Protein AF-A0A7S0NSZ3-F1 (afdb_monomer)

Organism: NCBI:txid127549

Foldseek 3Di:
DWWWFADPPLDQPDFQQIWIWDFQQDLPAAGEPDRARWTFTDRGPDTGLEQDSYQDLTDHEPEPDKDWDWFDDQFWIWIWMYHLQDLDAIRGSYTDGHHPPNPPHNYPGDTDDCAPSNRHNPDDDDDDDDDDDPDGDDSVRVSVVSNVSNVVRPPD

pLDDT: mean 84.98, std 16.15, range [31.94, 98.31]

Solvent-accessible surface area (backbone atoms only — not comparable to full-atom values): 8757 Å² total; per-residue (Å²): 69,31,64,23,32,14,42,79,79,48,51,84,82,51,57,12,23,25,51,22,49,37,77,44,62,73,64,90,60,13,24,40,34,86,79,46,43,30,67,26,38,31,28,41,98,40,45,32,20,39,53,43,61,65,15,70,64,15,52,52,70,94,53,98,45,68,43,72,47,70,44,71,53,90,73,26,38,35,31,33,36,34,50,31,65,46,95,70,75,67,42,76,26,29,75,46,52,58,36,92,80,40,70,79,62,57,66,59,69,24,80,44,69,49,44,46,54,64,63,50,64,89,59,82,70,80,67,90,82,80,72,82,80,87,76,75,82,50,75,67,54,55,48,52,52,49,54,49,50,23,71,68,43,70,93,112

Sequence (156 aa):
PNPSSAEIDALDHGKGTMEAIYWGNSHGWSKGAGAGPWVMADIENGLWAGHDPVEASNTPINATFVTAMLKGGTDGFALKGGDAQRGGSLKKLYEGVRPPQYQPMKKQGAIILGIGGDSSDWAIGTFYEGVMTTGYASDATDSAVHANIVAAGYGA

Structure (mmCIF, N/CA/C/O backbone):
data_AF-A0A7S0NSZ3-F1
#
_entry.id   AF-A0A7S0NSZ3-F1
#
loop_
_atom_site.group_PDB
_atom_site.id
_atom_site.type_symbol
_atom_site.label_atom_id
_atom_site.label_alt_id
_atom_site.label_comp_id
_atom_site.label_asym_id
_atom_site.label_entity_id
_atom_site.label_seq_id
_atom_site.pdbx_PDB_ins_code
_atom_site.Cartn_x
_atom_site.Cartn_y
_atom_site.Cartn_z
_atom_site.occupancy
_atom_site.B_iso_or_equiv
_atom_site.auth_seq_id
_atom_site.auth_comp_id
_atom_site.auth_asym_id
_atom_site.auth_atom_id
_atom_site.pdbx_PDB_model_num
ATOM 1 N N . PRO A 1 1 ? 0.647 -7.353 8.352 1.00 36.53 1 PRO A N 1
ATOM 2 C CA . PRO A 1 1 ? 0.801 -8.472 7.395 1.00 36.53 1 PRO A CA 1
ATOM 3 C C . PRO A 1 1 ? -0.159 -8.261 6.222 1.00 36.53 1 PRO A C 1
ATOM 5 O O . PRO A 1 1 ? -1.257 -7.762 6.435 1.00 36.53 1 PRO A O 1
ATOM 8 N N . ASN A 1 2 ? 0.304 -8.517 4.999 1.00 31.94 2 ASN A N 1
ATOM 9 C CA . ASN A 1 2 ? -0.260 -7.965 3.769 1.00 31.94 2 ASN A CA 1
ATOM 10 C C . ASN A 1 2 ? -0.556 -9.075 2.745 1.00 31.94 2 ASN A C 1
ATOM 12 O O . ASN A 1 2 ? 0.370 -9.804 2.415 1.00 31.94 2 ASN A O 1
ATOM 16 N N . PRO A 1 3 ? -1.787 -9.225 2.227 1.00 36.41 3 PR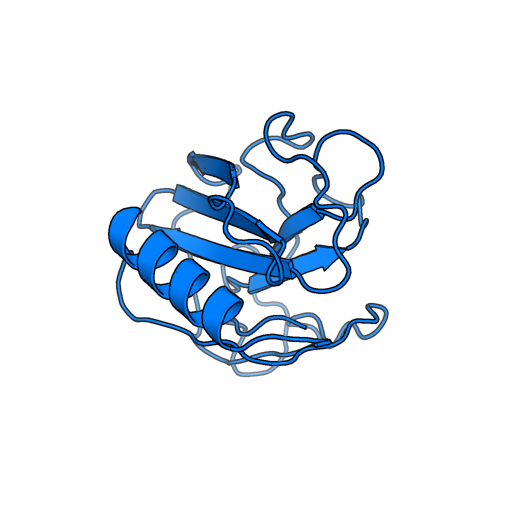O A N 1
ATOM 17 C CA . PRO A 1 3 ? -2.108 -10.213 1.196 1.00 36.41 3 PRO A CA 1
ATOM 18 C C . PRO A 1 3 ? -1.581 -9.712 -0.153 1.00 36.41 3 PRO A C 1
ATOM 20 O O . PRO A 1 3 ? -1.961 -8.627 -0.598 1.00 36.41 3 PRO A O 1
ATOM 23 N N . SER A 1 4 ? -0.647 -10.432 -0.773 1.00 47.28 4 SER A N 1
ATOM 24 C CA . SER A 1 4 ? 0.114 -9.850 -1.881 1.00 47.28 4 SER A CA 1
ATOM 25 C C . SER A 1 4 ? 0.866 -10.821 -2.775 1.00 47.28 4 SER A C 1
ATOM 27 O O . SER A 1 4 ? 1.194 -11.909 -2.327 1.00 47.28 4 SER A O 1
ATOM 29 N N . SER A 1 5 ? 1.158 -10.392 -4.014 1.00 48.00 5 SER A N 1
ATOM 30 C CA . SER A 1 5 ? 1.911 -11.170 -5.004 1.00 48.00 5 SER A CA 1
ATOM 31 C C . SER A 1 5 ? 3.417 -11.144 -4.706 1.00 48.00 5 SER A C 1
ATOM 33 O O . SER A 1 5 ? 3.977 -10.054 -4.635 1.00 48.00 5 SER A O 1
ATOM 35 N N . ALA A 1 6 ? 4.082 -12.297 -4.671 1.00 55.44 6 ALA A N 1
ATOM 36 C CA . ALA A 1 6 ? 5.535 -12.449 -4.538 1.00 55.44 6 ALA A CA 1
ATOM 37 C C . ALA A 1 6 ? 6.120 -13.477 -5.521 1.00 55.44 6 ALA A C 1
ATOM 39 O O . ALA A 1 6 ? 5.392 -14.024 -6.361 1.00 55.44 6 ALA A O 1
ATOM 40 N N . GLU A 1 7 ? 7.426 -13.721 -5.420 1.00 44.22 7 GLU A N 1
ATOM 41 C CA . GLU A 1 7 ? 8.166 -14.755 -6.137 1.00 44.22 7 GLU A CA 1
ATOM 42 C C . GLU A 1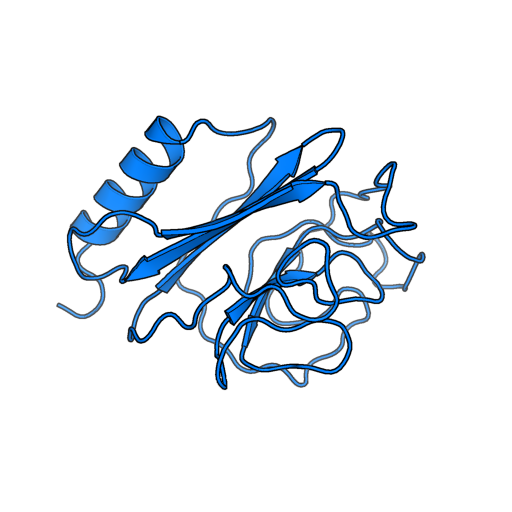 7 ? 7.737 -16.164 -5.728 1.00 44.22 7 GLU A C 1
ATOM 44 O O . GLU A 1 7 ? 7.454 -16.451 -4.565 1.00 44.22 7 GLU A O 1
ATOM 49 N N . ILE A 1 8 ? 7.681 -17.065 -6.709 1.00 55.31 8 ILE A N 1
ATOM 50 C CA . ILE A 1 8 ? 7.142 -18.426 -6.534 1.00 55.31 8 ILE A CA 1
ATOM 51 C C . ILE A 1 8 ? 8.079 -19.389 -5.798 1.00 55.31 8 ILE A C 1
ATOM 53 O O . ILE A 1 8 ? 7.641 -20.467 -5.399 1.00 55.31 8 ILE A O 1
ATOM 57 N N . ASP A 1 9 ? 9.344 -19.023 -5.620 1.00 49.31 9 ASP A N 1
ATOM 58 C CA . ASP A 1 9 ? 10.385 -19.858 -5.016 1.00 49.31 9 ASP A CA 1
ATOM 59 C C . ASP A 1 9 ? 11.116 -19.182 -3.844 1.00 49.31 9 ASP A C 1
ATOM 61 O O . ASP A 1 9 ? 12.097 -19.735 -3.347 1.00 49.31 9 ASP A O 1
ATOM 65 N N . ALA A 1 10 ? 10.605 -18.039 -3.368 1.00 52.28 10 ALA A N 1
ATOM 66 C CA . ALA A 1 10 ? 11.168 -17.263 -2.260 1.00 52.28 10 ALA A CA 1
ATOM 67 C C . ALA A 1 10 ? 12.622 -16.784 -2.483 1.00 52.28 10 ALA A C 1
ATOM 69 O O . ALA A 1 10 ? 13.388 -16.641 -1.527 1.00 52.28 10 ALA A O 1
ATOM 70 N N . LEU A 1 11 ? 13.012 -16.555 -3.742 1.00 54.69 11 LEU A N 1
ATOM 71 C CA . LEU A 1 11 ? 14.283 -15.938 -4.128 1.00 54.69 11 LEU A CA 1
ATOM 72 C C . LEU A 1 11 ? 14.041 -14.554 -4.744 1.00 54.69 11 LEU A C 1
ATOM 74 O O . LEU A 1 11 ? 13.109 -14.384 -5.524 1.00 54.69 11 LEU A O 1
ATOM 78 N N . ASP A 1 12 ? 14.919 -13.589 -4.453 1.00 55.47 12 ASP A N 1
ATOM 79 C CA . ASP A 1 12 ? 14.895 -12.264 -5.088 1.00 55.47 12 ASP A CA 1
ATOM 80 C C . ASP A 1 12 ? 15.193 -12.392 -6.595 1.00 55.47 12 ASP A C 1
ATOM 82 O O . ASP A 1 12 ? 16.316 -12.695 -7.019 1.00 55.47 12 ASP A O 1
ATOM 86 N N . HIS A 1 13 ? 14.168 -12.152 -7.416 1.00 56.59 13 HIS A N 1
ATOM 87 C CA . HIS A 1 13 ? 14.253 -12.161 -8.879 1.00 56.59 13 HIS A CA 1
ATOM 88 C C . HIS A 1 13 ? 14.421 -10.762 -9.498 1.00 56.59 13 HIS A C 1
ATOM 90 O O . HIS A 1 13 ? 14.406 -10.607 -10.728 1.00 56.59 13 HIS A O 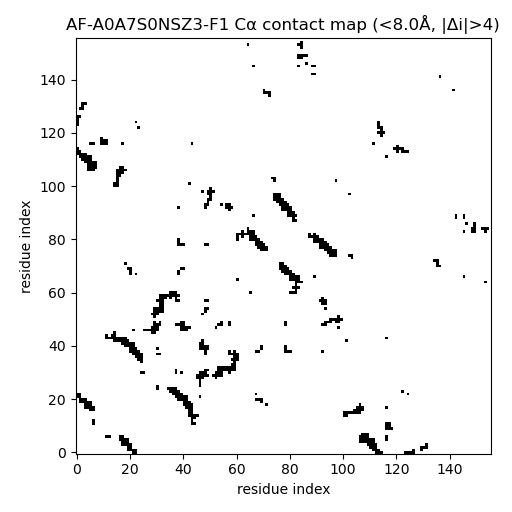1
ATOM 96 N N . GLY A 1 14 ? 14.651 -9.756 -8.659 1.00 61.00 14 GLY A N 1
ATOM 97 C CA . GLY A 1 14 ? 14.910 -8.375 -9.021 1.00 61.00 14 GLY A CA 1
ATOM 98 C C . GLY A 1 14 ? 13.644 -7.539 -9.202 1.00 61.00 14 GLY A C 1
ATOM 99 O O . GLY A 1 14 ? 12.580 -8.030 -9.545 1.00 61.00 14 GLY A O 1
ATOM 100 N N . LYS A 1 15 ? 13.798 -6.222 -9.043 1.00 71.94 15 LYS A N 1
ATOM 101 C CA . LYS A 1 15 ? 12.763 -5.172 -9.166 1.00 71.94 15 LYS A CA 1
ATOM 102 C C . LYS A 1 15 ? 11.549 -5.518 -10.048 1.00 71.94 15 LYS A C 1
ATOM 104 O O . LYS A 1 15 ? 11.671 -5.748 -11.256 1.00 71.94 15 LYS A O 1
ATOM 109 N N . GLY A 1 16 ? 10.359 -5.387 -9.462 1.00 70.44 16 GLY A N 1
ATOM 110 C CA . GLY A 1 16 ? 9.066 -5.469 -10.144 1.00 70.44 16 GLY A CA 1
ATOM 111 C C . GLY A 1 16 ? 8.440 -6.865 -10.187 1.00 70.44 16 GLY A C 1
ATOM 112 O O . GLY A 1 16 ? 7.439 -7.052 -10.882 1.00 70.44 16 GLY A O 1
ATOM 113 N N . THR A 1 17 ? 9.002 -7.842 -9.484 1.00 78.00 17 THR A N 1
ATOM 114 C CA . THR A 1 17 ? 8.505 -9.228 -9.376 1.00 78.00 17 THR A CA 1
ATOM 115 C C . THR A 1 17 ? 7.508 -9.432 -8.235 1.00 78.00 17 THR A C 1
ATOM 117 O O . THR A 1 17 ? 6.676 -10.341 -8.312 1.00 78.00 17 THR A O 1
ATOM 120 N N . MET A 1 18 ? 7.495 -8.524 -7.257 1.00 80.31 18 MET A N 1
ATOM 121 C CA . MET A 1 18 ? 6.494 -8.460 -6.194 1.00 80.31 18 MET A CA 1
ATOM 122 C C . MET A 1 18 ? 5.482 -7.333 -6.410 1.00 80.31 18 MET A C 1
ATOM 124 O O . MET A 1 18 ? 5.752 -6.329 -7.067 1.00 80.31 18 MET A O 1
ATOM 128 N N . GLU A 1 19 ? 4.298 -7.475 -5.825 1.00 87.56 19 GLU A N 1
ATOM 129 C CA . GLU A 1 19 ? 3.409 -6.348 -5.565 1.00 87.56 19 GLU A CA 1
ATOM 130 C C . GLU A 1 19 ? 2.636 -6.608 -4.278 1.00 87.56 19 GLU A C 1
ATOM 132 O O . GLU A 1 19 ? 1.632 -7.332 -4.260 1.00 87.56 19 GLU A O 1
ATOM 137 N N . ALA A 1 20 ? 3.136 -6.001 -3.206 1.00 90.38 20 ALA A N 1
ATOM 138 C CA . ALA A 1 20 ? 2.672 -6.230 -1.860 1.00 90.38 20 ALA A CA 1
ATOM 139 C C . ALA A 1 20 ? 2.399 -4.958 -1.083 1.00 90.38 20 ALA A C 1
ATOM 141 O O . ALA A 1 20 ? 3.108 -3.967 -1.204 1.00 90.38 20 ALA A O 1
ATOM 142 N N . ILE A 1 21 ? 1.347 -4.977 -0.262 1.00 93.62 21 ILE A N 1
ATOM 143 C CA . ILE A 1 21 ? 1.178 -3.915 0.727 1.00 93.62 21 ILE A CA 1
ATOM 144 C C . ILE A 1 21 ? 2.351 -4.040 1.710 1.00 93.62 21 ILE A C 1
ATOM 146 O O . ILE A 1 21 ? 2.802 -5.139 2.025 1.00 93.62 21 ILE A O 1
ATOM 150 N N . TYR A 1 22 ? 2.833 -2.913 2.208 1.00 93.06 22 TYR A N 1
ATOM 151 C CA . TYR A 1 22 ? 3.693 -2.791 3.374 1.00 93.06 22 TYR A CA 1
ATOM 152 C C . TYR A 1 22 ? 3.012 -1.850 4.369 1.00 93.06 22 TYR A C 1
ATOM 154 O O . TYR A 1 22 ? 2.445 -0.831 3.977 1.00 93.06 22 TYR A O 1
ATOM 162 N N . TRP A 1 23 ? 3.069 -2.187 5.658 1.00 93.38 23 TRP A N 1
ATOM 163 C CA . TRP A 1 23 ? 2.580 -1.336 6.741 1.00 93.38 23 TRP A CA 1
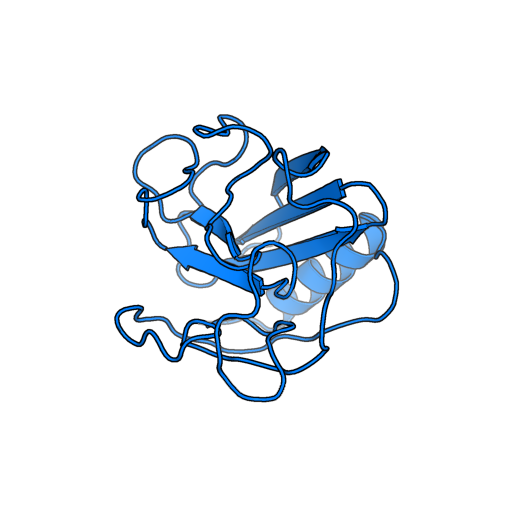ATOM 164 C C . TRP A 1 23 ? 3.648 -1.244 7.825 1.00 93.38 23 TRP A C 1
ATOM 166 O O . TRP A 1 23 ? 3.971 -2.247 8.461 1.00 93.38 23 TRP A O 1
ATOM 176 N N . GLY A 1 24 ? 4.203 -0.052 8.025 1.00 92.06 24 GLY A N 1
ATOM 177 C CA . GLY A 1 24 ? 5.285 0.170 8.982 1.00 92.06 24 GLY A CA 1
ATOM 178 C C . GLY A 1 24 ? 6.006 1.493 8.749 1.00 92.06 24 GLY A C 1
ATOM 179 O O . GLY A 1 24 ? 5.532 2.343 8.001 1.00 92.06 24 GLY A O 1
ATOM 180 N N . ASN A 1 25 ? 7.152 1.683 9.396 1.00 93.75 25 ASN A N 1
ATOM 181 C CA . ASN A 1 25 ? 7.928 2.928 9.370 1.00 93.75 25 ASN A CA 1
ATOM 182 C C . ASN A 1 25 ? 9.341 2.765 8.774 1.00 93.75 25 ASN A C 1
ATOM 184 O O . ASN A 1 25 ? 10.224 3.597 9.022 1.00 93.75 25 ASN A O 1
ATOM 188 N N . SER A 1 26 ? 9.575 1.702 7.996 1.00 91.56 26 SER A N 1
ATOM 189 C CA . SER A 1 26 ? 10.816 1.568 7.232 1.00 91.56 26 SER A CA 1
ATOM 190 C C . SER A 1 26 ? 10.993 2.762 6.295 1.00 91.56 26 SER A C 1
ATOM 192 O O . SER A 1 26 ? 10.037 3.261 5.709 1.00 91.56 26 SER A O 1
ATOM 194 N N . HIS A 1 27 ? 12.232 3.228 6.188 1.00 92.62 27 HIS A N 1
ATOM 195 C CA . HIS A 1 27 ? 12.630 4.385 5.388 1.00 92.62 27 HIS A CA 1
ATOM 196 C C . HIS A 1 27 ? 13.950 4.121 4.647 1.00 92.62 27 HIS A C 1
ATOM 198 O O . HIS A 1 27 ? 14.671 5.057 4.307 1.00 92.62 27 HIS A O 1
ATOM 204 N N . GLY A 1 28 ? 14.280 2.841 4.428 1.00 90.88 28 GLY A N 1
ATOM 205 C CA . GLY A 1 28 ? 15.496 2.420 3.726 1.00 90.88 28 GLY A CA 1
ATOM 206 C C . GLY A 1 28 ? 15.463 2.649 2.210 1.00 90.88 28 GLY A C 1
ATOM 207 O O . GLY A 1 28 ? 16.522 2.734 1.598 1.00 90.88 28 GLY A O 1
ATOM 208 N N . TRP A 1 29 ? 14.270 2.785 1.616 1.00 92.25 29 TRP A N 1
ATOM 209 C CA . TRP A 1 29 ? 14.079 2.959 0.168 1.00 92.25 29 TRP A CA 1
ATOM 210 C C . TRP A 1 29 ? 13.324 4.248 -0.155 1.00 92.25 29 TRP A C 1
ATOM 212 O O . TRP A 1 29 ? 13.924 5.235 -0.572 1.00 92.25 29 TRP A O 1
ATOM 222 N N . SER A 1 30 ? 12.015 4.253 0.081 1.00 96.25 30 SER A N 1
ATOM 223 C CA . SER A 1 30 ? 11.166 5.439 0.051 1.00 96.25 30 SER A CA 1
ATOM 224 C C . SER A 1 30 ? 10.382 5.531 1.361 1.00 96.25 30 SER A C 1
ATOM 226 O O . SER A 1 30 ? 10.377 4.604 2.177 1.00 96.25 30 SER A O 1
ATOM 228 N N . LYS A 1 31 ? 9.789 6.697 1.609 1.00 97.38 31 LYS A N 1
ATOM 229 C CA . LYS A 1 31 ? 8.958 6.966 2.781 1.00 97.38 31 LYS A CA 1
ATOM 230 C C . LYS A 1 31 ? 7.866 7.977 2.468 1.00 97.38 31 LYS A C 1
ATOM 232 O O . LYS A 1 31 ? 7.978 8.770 1.533 1.00 97.38 31 LYS A O 1
ATOM 237 N N . GLY A 1 32 ? 6.839 7.980 3.306 1.00 97.88 32 GLY A N 1
ATOM 238 C CA . GLY A 1 32 ? 5.858 9.053 3.332 1.00 97.88 32 GLY A CA 1
ATOM 239 C C . GLY A 1 32 ? 6.321 10.265 4.147 1.00 97.88 32 GLY A C 1
ATOM 240 O O . GLY A 1 32 ? 7.453 10.343 4.640 1.00 97.88 32 GLY A O 1
ATOM 241 N N . ALA A 1 33 ? 5.411 11.213 4.343 1.00 97.06 33 ALA A N 1
ATOM 242 C CA . ALA A 1 33 ? 5.607 12.340 5.247 1.00 97.06 33 ALA A CA 1
ATOM 243 C C . ALA A 1 33 ? 5.580 11.909 6.730 1.00 97.06 33 ALA A C 1
ATOM 245 O O . ALA A 1 33 ? 4.911 10.949 7.112 1.00 97.06 33 ALA A O 1
ATOM 246 N N . GLY A 1 34 ? 6.254 12.662 7.604 1.00 95.62 34 GLY A N 1
ATOM 247 C CA . GLY A 1 34 ? 6.258 12.406 9.050 1.00 95.62 34 GLY A CA 1
ATOM 248 C C . GLY A 1 34 ? 7.123 11.209 9.461 1.00 95.62 34 GLY A C 1
ATOM 249 O O . GLY A 1 34 ? 8.170 10.967 8.865 1.00 95.62 34 GLY A O 1
ATOM 250 N N . ALA A 1 35 ? 6.707 10.495 10.512 1.00 94.69 35 ALA A N 1
ATOM 251 C CA . ALA A 1 35 ? 7.460 9.383 11.115 1.00 94.69 35 ALA A CA 1
ATOM 252 C C . ALA A 1 35 ? 6.827 7.992 10.884 1.00 94.69 35 ALA A C 1
ATOM 254 O O . ALA A 1 35 ? 7.310 7.000 11.426 1.00 94.69 35 ALA A O 1
ATOM 255 N N . GLY A 1 36 ? 5.753 7.919 10.092 1.00 94.31 36 GLY A N 1
ATOM 256 C CA . GLY A 1 36 ? 4.987 6.693 9.869 1.00 94.31 36 GLY A CA 1
ATOM 257 C C . GLY A 1 36 ? 4.084 6.313 11.055 1.00 94.31 36 GLY A C 1
ATOM 258 O O . GLY A 1 36 ? 3.894 7.127 11.963 1.00 94.31 36 GLY A O 1
ATOM 259 N N . PRO A 1 37 ? 3.517 5.092 11.051 1.00 95.19 37 PRO A N 1
ATOM 260 C CA . PRO A 1 37 ? 3.607 4.101 9.975 1.00 95.19 37 PRO A CA 1
ATOM 261 C C . PRO A 1 37 ? 2.883 4.544 8.692 1.00 95.19 37 PRO A C 1
ATOM 263 O O . PRO A 1 37 ? 1.946 5.341 8.739 1.00 95.19 37 PRO A O 1
ATOM 266 N N . TRP A 1 38 ? 3.326 4.022 7.550 1.00 96.75 38 TRP A N 1
ATOM 267 C CA . TRP A 1 38 ? 2.786 4.297 6.217 1.00 96.75 38 TRP A CA 1
ATOM 268 C C . TRP A 1 38 ? 2.253 3.026 5.567 1.00 96.75 38 TRP A C 1
ATOM 270 O O . TRP A 1 38 ? 2.784 1.938 5.797 1.00 96.75 38 TRP A O 1
ATOM 280 N N . VAL A 1 39 ? 1.254 3.187 4.698 1.00 96.94 39 VAL A N 1
ATOM 281 C CA . VAL A 1 39 ? 0.921 2.170 3.696 1.00 96.94 39 VAL A CA 1
ATOM 282 C C . VAL A 1 39 ? 1.871 2.375 2.522 1.00 96.94 39 VAL A C 1
ATOM 284 O O . VAL A 1 39 ? 1.869 3.451 1.932 1.00 96.94 39 VAL A O 1
ATOM 287 N N . MET A 1 40 ? 2.676 1.379 2.175 1.00 97.12 40 MET A N 1
ATOM 288 C CA . MET A 1 40 ? 3.595 1.428 1.031 1.00 97.12 40 MET A CA 1
ATOM 289 C C . MET A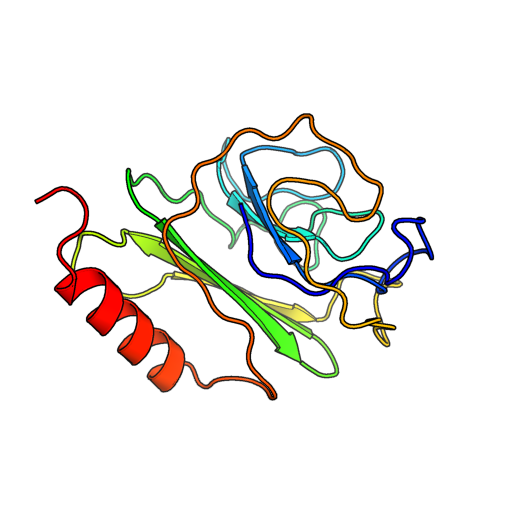 1 40 ? 3.399 0.212 0.127 1.00 97.12 40 MET A C 1
ATOM 291 O O . MET A 1 40 ? 2.716 -0.740 0.503 1.00 97.12 40 MET A O 1
ATOM 295 N N . ALA A 1 41 ? 3.981 0.259 -1.068 1.00 94.94 41 ALA A N 1
ATOM 296 C CA . ALA A 1 41 ? 4.091 -0.884 -1.959 1.00 94.94 41 ALA A CA 1
ATOM 297 C C . ALA A 1 41 ? 5.491 -1.493 -1.838 1.00 94.94 41 ALA A C 1
ATOM 299 O O . ALA A 1 41 ? 6.477 -0.811 -2.106 1.00 94.94 41 ALA A O 1
ATOM 300 N N . ASP A 1 42 ? 5.577 -2.758 -1.460 1.00 90.81 42 ASP A N 1
ATOM 301 C CA . ASP A 1 42 ? 6.755 -3.578 -1.702 1.00 90.81 42 ASP A CA 1
ATOM 302 C C . ASP A 1 42 ? 6.656 -4.152 -3.120 1.00 90.81 42 ASP A C 1
ATOM 304 O O . ASP A 1 42 ? 5.693 -4.839 -3.473 1.00 90.81 42 ASP A O 1
ATOM 308 N N . ILE A 1 43 ? 7.606 -3.766 -3.965 1.00 88.75 43 ILE A N 1
ATOM 309 C CA . ILE A 1 43 ? 7.658 -4.140 -5.382 1.00 88.75 43 ILE A CA 1
ATOM 310 C C . ILE A 1 43 ? 8.989 -4.817 -5.738 1.00 88.75 43 ILE A C 1
ATOM 312 O O . ILE A 1 43 ? 9.431 -4.713 -6.883 1.00 88.75 43 ILE A O 1
ATOM 316 N N . GLU A 1 44 ? 9.577 -5.527 -4.765 1.00 79.81 44 GLU A N 1
ATOM 317 C CA . GLU A 1 44 ? 10.887 -6.200 -4.783 1.00 79.81 44 GLU A CA 1
ATOM 318 C C . GLU A 1 44 ? 12.053 -5.211 -4.854 1.00 79.81 44 GLU A C 1
ATOM 320 O O . GLU A 1 44 ? 12.068 -4.305 -5.687 1.00 79.81 44 GLU A O 1
ATOM 325 N N . ASN A 1 45 ? 13.061 -5.358 -3.994 1.00 81.19 45 ASN A N 1
ATOM 326 C CA . ASN A 1 45 ? 14.187 -4.428 -3.882 1.00 81.19 45 ASN A CA 1
ATOM 327 C C . ASN A 1 45 ? 13.783 -2.967 -3.591 1.00 81.19 45 ASN A C 1
ATOM 329 O O . ASN A 1 45 ? 14.562 -2.030 -3.823 1.00 81.19 45 ASN A O 1
ATOM 333 N N . GLY A 1 46 ? 12.576 -2.753 -3.058 1.00 85.31 46 GLY A N 1
ATOM 334 C CA . GLY A 1 46 ? 12.163 -1.448 -2.572 1.00 85.31 46 GLY A CA 1
ATOM 335 C C . GLY A 1 46 ? 10.752 -1.363 -2.010 1.00 85.31 46 GLY A C 1
ATOM 336 O O . GLY A 1 46 ? 9.786 -1.814 -2.621 1.00 85.31 46 GLY A O 1
ATOM 337 N N . LEU A 1 47 ? 10.656 -0.667 -0.874 1.00 93.00 47 LEU A N 1
ATOM 338 C CA . LEU A 1 47 ? 9.406 -0.187 -0.291 1.00 93.00 47 LEU A CA 1
ATOM 339 C C . LEU A 1 47 ? 9.127 1.236 -0.772 1.00 93.00 47 LEU A C 1
ATOM 341 O O . LEU A 1 47 ? 9.937 2.136 -0.538 1.00 93.00 47 LEU A O 1
ATOM 345 N N . TRP A 1 48 ? 7.978 1.439 -1.411 1.00 96.62 48 TRP A N 1
ATOM 346 C CA . TRP A 1 48 ? 7.629 2.683 -2.088 1.00 96.62 48 TRP A CA 1
ATOM 347 C C . TRP A 1 48 ? 6.339 3.297 -1.564 1.00 96.62 48 TRP A C 1
ATOM 349 O O . TRP A 1 48 ? 5.253 2.733 -1.700 1.00 96.62 48 TRP A O 1
ATOM 359 N N . ALA A 1 49 ? 6.460 4.495 -0.990 1.00 97.62 49 ALA A N 1
ATOM 360 C CA . ALA A 1 49 ? 5.317 5.304 -0.577 1.00 97.62 49 ALA A CA 1
ATOM 361 C C . ALA A 1 49 ? 4.628 6.011 -1.760 1.00 97.62 49 ALA A C 1
ATOM 363 O O . ALA A 1 49 ? 3.484 6.437 -1.621 1.00 97.62 49 ALA A O 1
ATOM 364 N N . GLY A 1 50 ? 5.312 6.111 -2.900 1.00 97.12 50 GLY A N 1
ATOM 365 C CA . GLY A 1 50 ? 4.874 6.749 -4.140 1.00 97.12 50 GLY A CA 1
ATOM 366 C C . GLY A 1 50 ? 5.957 6.640 -5.212 1.00 97.12 50 GLY A C 1
ATOM 367 O O . GLY A 1 50 ? 6.764 5.711 -5.161 1.00 97.12 50 GLY A O 1
ATOM 368 N N . HIS A 1 51 ? 5.984 7.563 -6.176 1.00 96.00 51 HIS A N 1
ATOM 369 C CA . HIS A 1 51 ? 7.028 7.593 -7.215 1.00 96.00 51 HIS A CA 1
ATOM 370 C C . HIS A 1 51 ? 8.389 8.001 -6.644 1.00 96.00 51 HIS A C 1
ATOM 372 O O . HIS A 1 51 ? 9.420 7.436 -7.011 1.00 96.00 51 HIS A O 1
ATOM 378 N N . ASP A 1 52 ? 8.376 8.990 -5.753 1.00 95.31 52 ASP A N 1
ATOM 379 C CA . ASP A 1 52 ? 9.577 9.645 -5.259 1.00 95.31 52 ASP A CA 1
ATOM 380 C C . ASP A 1 52 ? 10.156 8.961 -4.004 1.00 95.31 52 ASP A C 1
ATOM 382 O O . ASP A 1 52 ? 9.449 8.265 -3.260 1.00 95.31 52 ASP A O 1
ATOM 386 N N . PRO A 1 53 ? 11.448 9.196 -3.692 1.00 95.31 53 PRO A N 1
ATOM 387 C CA . PRO A 1 53 ? 12.045 8.761 -2.427 1.00 95.31 53 PRO A CA 1
ATOM 388 C C . PRO A 1 53 ? 11.312 9.297 -1.187 1.00 95.31 53 PRO A C 1
ATOM 390 O O . PRO A 1 53 ? 11.325 8.666 -0.131 1.00 95.31 53 PRO A O 1
ATOM 393 N N . VAL A 1 54 ? 10.668 10.463 -1.302 1.00 97.25 54 VAL A N 1
ATOM 394 C CA . VAL A 1 54 ? 9.768 11.004 -0.280 1.00 97.25 54 VAL A CA 1
ATOM 395 C C . VAL A 1 54 ? 8.453 11.385 -0.941 1.00 97.25 54 VAL A C 1
ATOM 397 O O . VAL A 1 54 ? 8.380 12.394 -1.635 1.00 97.25 54 VAL A O 1
ATOM 400 N N . GLU A 1 55 ? 7.409 10.603 -0.686 1.00 97.88 55 GLU A N 1
ATOM 401 C CA . GLU A 1 55 ? 6.068 10.876 -1.196 1.00 97.88 55 GLU A CA 1
ATOM 402 C C . GLU A 1 55 ? 5.271 11.672 -0.157 1.00 97.88 55 GLU A C 1
ATOM 404 O O . GLU A 1 55 ? 4.768 11.127 0.829 1.00 97.88 55 GLU A O 1
ATOM 409 N N . ALA A 1 56 ? 5.158 12.986 -0.354 1.00 97.38 56 ALA A N 1
ATOM 410 C CA . ALA A 1 56 ? 4.532 13.876 0.626 1.00 97.38 56 ALA A CA 1
ATOM 411 C C . ALA A 1 56 ? 3.028 13.608 0.816 1.00 97.38 56 ALA A C 1
ATOM 413 O O . ALA A 1 56 ? 2.485 13.873 1.891 1.00 97.38 56 ALA A O 1
ATOM 414 N N . SER A 1 57 ? 2.359 13.086 -0.216 1.00 97.75 57 SER A N 1
ATOM 415 C CA . SER A 1 57 ? 0.935 12.738 -0.166 1.00 97.75 57 SER A CA 1
ATOM 416 C C . SER A 1 57 ? 0.654 11.512 0.715 1.00 97.75 57 SER A C 1
ATOM 418 O O . SER A 1 57 ? -0.418 11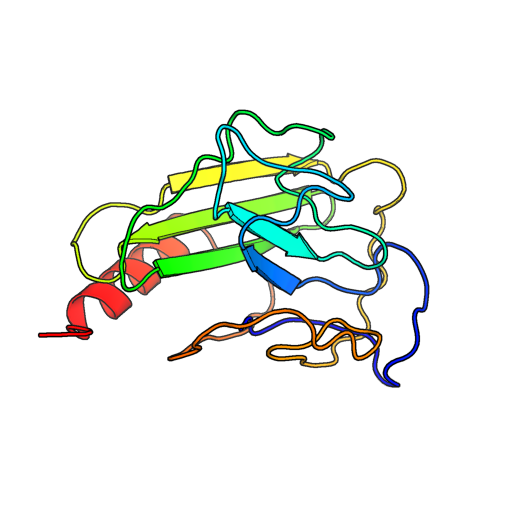.404 1.325 1.00 97.75 57 SER A O 1
ATOM 420 N N . ASN A 1 58 ? 1.649 10.638 0.882 1.00 98.31 58 ASN A N 1
ATOM 421 C CA . ASN A 1 58 ? 1.550 9.464 1.727 1.00 98.31 58 ASN A CA 1
ATOM 422 C C . ASN A 1 58 ? 1.783 9.849 3.194 1.00 98.31 58 ASN A C 1
ATOM 424 O O . ASN A 1 58 ? 2.908 10.040 3.657 1.00 98.31 58 ASN A O 1
ATOM 428 N N . THR A 1 59 ? 0.689 10.013 3.933 1.00 97.69 59 THR A N 1
ATOM 429 C CA . THR A 1 59 ? 0.697 10.466 5.331 1.00 97.69 59 THR A CA 1
ATOM 430 C C . THR A 1 59 ? 0.370 9.324 6.295 1.00 97.69 59 THR A C 1
ATOM 432 O O . THR A 1 59 ? -0.347 8.396 5.914 1.00 97.69 59 THR A O 1
ATOM 435 N N . PRO A 1 60 ? 0.841 9.378 7.558 1.00 95.94 60 PRO A N 1
ATOM 436 C CA . PRO A 1 60 ? 0.553 8.332 8.530 1.00 95.94 60 PRO A CA 1
ATOM 437 C C . PRO A 1 60 ? -0.946 8.147 8.793 1.00 95.94 60 PRO A C 1
ATOM 439 O O . PRO A 1 60 ? -1.720 9.115 8.821 1.00 95.94 60 PRO A O 1
ATOM 442 N N . ILE A 1 61 ? -1.350 6.899 9.040 1.00 93.50 61 ILE A N 1
ATOM 443 C CA . ILE A 1 61 ? -2.704 6.560 9.500 1.00 93.50 61 ILE A CA 1
ATOM 444 C C . ILE A 1 61 ? -2.622 6.161 10.974 1.00 93.50 61 ILE A C 1
ATOM 446 O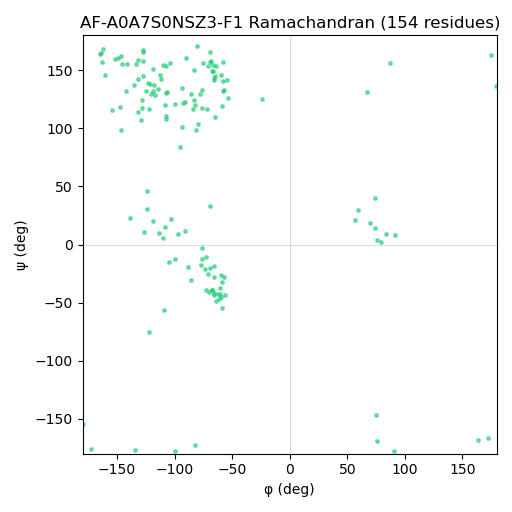 O . ILE A 1 61 ? -2.099 5.109 11.324 1.00 93.50 61 ILE A O 1
ATOM 450 N N . ASN A 1 62 ? -3.164 7.011 11.843 1.00 90.44 62 ASN A N 1
ATOM 451 C CA . ASN A 1 62 ? -3.161 6.792 13.287 1.00 90.44 62 ASN A CA 1
ATOM 452 C C . ASN A 1 62 ? -4.477 6.129 13.715 1.00 90.44 62 ASN A C 1
ATOM 454 O O . ASN A 1 62 ? -5.410 6.825 14.114 1.00 90.44 62 ASN A O 1
ATOM 458 N N . ALA A 1 63 ? -4.554 4.803 13.601 1.00 91.81 63 ALA A N 1
ATOM 459 C CA . ALA A 1 63 ? -5.699 4.002 14.036 1.00 91.81 63 ALA A CA 1
ATOM 460 C C . ALA A 1 63 ? -5.246 2.630 14.559 1.00 91.81 63 ALA A C 1
ATOM 462 O O . ALA A 1 63 ? -4.183 2.139 14.178 1.00 91.81 63 ALA A O 1
ATOM 463 N N . THR A 1 64 ? -6.051 2.009 15.426 1.00 92.62 64 THR A N 1
ATOM 464 C CA . THR A 1 64 ? -5.773 0.665 15.964 1.00 92.62 64 THR A CA 1
ATOM 465 C C . THR A 1 64 ? -6.005 -0.419 14.914 1.00 92.62 64 THR A C 1
ATOM 467 O O . THR A 1 64 ? -5.216 -1.356 14.813 1.00 92.62 64 THR A O 1
ATOM 470 N N . PHE A 1 65 ? -7.056 -0.268 14.105 1.00 94.69 65 PHE A N 1
ATOM 471 C CA . PHE A 1 65 ? -7.322 -1.111 12.945 1.00 94.69 65 PHE A CA 1
ATOM 472 C C . PHE A 1 65 ? -7.268 -0.242 11.693 1.00 94.69 65 PHE A C 1
ATOM 474 O O . PHE A 1 65 ? -7.911 0.805 11.619 1.00 94.69 65 PHE A O 1
ATOM 481 N N . VAL A 1 66 ? -6.484 -0.670 10.709 1.00 95.75 66 VAL A N 1
ATOM 482 C CA . VAL A 1 66 ? -6.238 0.087 9.481 1.00 95.75 66 VAL A CA 1
ATOM 483 C C . VAL A 1 66 ? -6.681 -0.746 8.292 1.00 95.75 66 VAL A C 1
ATOM 485 O O . VAL A 1 66 ? -6.271 -1.894 8.142 1.00 95.75 66 VAL A O 1
ATOM 488 N N . THR A 1 67 ? -7.484 -0.149 7.418 1.00 97.12 67 THR A N 1
ATOM 489 C CA . THR A 1 67 ? -7.651 -0.651 6.055 1.00 97.12 67 THR A CA 1
ATOM 490 C C . THR A 1 67 ? -6.504 -0.102 5.218 1.00 97.12 67 THR A C 1
ATOM 492 O O . THR A 1 67 ? -6.326 1.113 5.148 1.00 97.12 67 THR A O 1
ATOM 495 N N . ALA A 1 68 ? -5.745 -0.980 4.570 1.00 96.94 68 ALA A N 1
ATOM 496 C CA . ALA A 1 68 ? -4.686 -0.631 3.631 1.00 96.94 68 ALA A CA 1
ATOM 497 C C . ALA A 1 68 ? -4.993 -1.263 2.270 1.00 96.94 68 ALA A C 1
ATOM 499 O O . ALA A 1 68 ? -5.438 -2.408 2.206 1.00 96.94 68 ALA A O 1
ATOM 500 N N . MET A 1 69 ? -4.777 -0.522 1.186 1.00 97.00 69 MET A N 1
ATOM 501 C CA . MET A 1 69 ? -5.025 -0.996 -0.175 1.00 97.00 69 MET A CA 1
ATOM 502 C C . MET A 1 69 ? -3.870 -0.626 -1.096 1.00 97.00 69 MET A C 1
ATOM 504 O O . MET A 1 69 ? -3.401 0.513 -1.085 1.00 97.00 69 MET A O 1
ATOM 508 N N . LEU A 1 70 ? -3.489 -1.583 -1.938 1.00 97.06 70 LEU A N 1
ATOM 509 C CA . LEU A 1 70 ? -2.570 -1.422 -3.056 1.00 97.06 70 LEU A CA 1
ATOM 510 C C . LEU A 1 70 ? -3.262 -1.916 -4.323 1.00 97.06 70 LEU A C 1
ATOM 512 O O . LEU A 1 70 ? -3.825 -3.009 -4.339 1.00 97.06 70 LEU A O 1
ATOM 516 N N . LYS A 1 71 ? -3.205 -1.116 -5.386 1.00 94.81 71 LYS A N 1
ATOM 517 C CA . LYS A 1 71 ? -3.713 -1.488 -6.710 1.00 94.81 71 LYS A CA 1
ATOM 518 C C . LYS A 1 71 ? -2.635 -1.250 -7.753 1.00 94.81 71 LYS A C 1
ATOM 520 O O . LYS A 1 71 ? -2.245 -0.103 -7.955 1.00 94.81 71 LYS A O 1
ATOM 525 N N . GLY A 1 72 ? -2.179 -2.297 -8.432 1.00 92.50 72 GLY A N 1
ATOM 526 C CA . GLY A 1 72 ? -1.277 -2.182 -9.575 1.00 92.50 72 GLY A CA 1
ATOM 527 C C . GLY A 1 72 ? -2.025 -2.080 -10.898 1.00 92.50 72 GLY A C 1
ATOM 528 O O . GLY A 1 72 ? -2.781 -2.981 -11.251 1.00 92.50 72 GLY A O 1
ATOM 529 N N . GLY A 1 73 ? -1.789 -1.007 -11.649 1.00 88.31 73 GLY A N 1
ATOM 530 C CA . GLY A 1 73 ? -2.210 -0.867 -13.045 1.00 88.31 73 GLY A CA 1
ATOM 531 C C . GLY A 1 73 ? -1.062 -1.146 -14.015 1.00 88.31 73 GLY A C 1
ATOM 532 O O . GLY A 1 73 ? 0.053 -1.459 -13.587 1.00 88.31 73 GLY A O 1
ATOM 533 N N . THR A 1 74 ? -1.335 -1.000 -15.317 1.00 85.62 74 THR A N 1
ATOM 534 C CA . THR A 1 74 ? -0.317 -1.159 -16.365 1.00 85.62 74 THR A CA 1
ATOM 535 C C . THR A 1 74 ? 0.829 -0.183 -16.149 1.00 85.62 74 THR A C 1
ATOM 537 O O . THR A 1 74 ? 1.936 -0.658 -15.987 1.00 85.62 74 THR A O 1
ATOM 540 N N . ASP A 1 75 ? 0.585 1.128 -16.032 1.00 83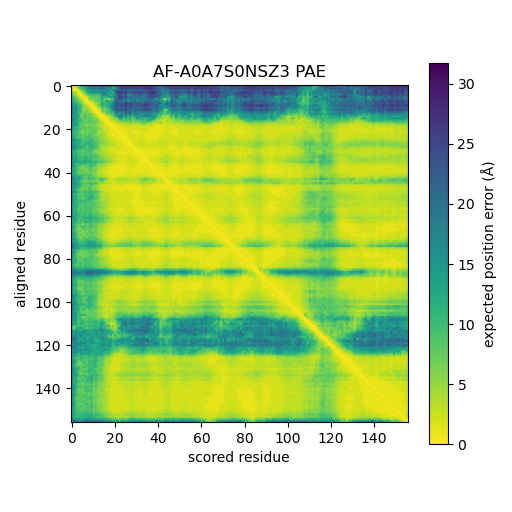.75 75 ASP A N 1
ATOM 541 C CA . ASP A 1 75 ? 1.656 2.145 -15.957 1.00 83.75 75 ASP A CA 1
ATOM 542 C C . ASP A 1 75 ? 1.831 2.784 -14.573 1.00 83.75 75 ASP A C 1
ATOM 544 O O . ASP A 1 75 ? 2.474 3.823 -14.429 1.00 83.75 75 ASP A O 1
ATOM 548 N N . GLY A 1 76 ? 1.257 2.186 -13.532 1.00 94.06 76 GLY A N 1
ATOM 549 C CA . GLY A 1 76 ? 1.218 2.827 -12.228 1.00 94.06 76 GLY A CA 1
ATOM 550 C C . GLY A 1 76 ? 0.683 1.953 -11.116 1.00 94.06 76 GLY A C 1
ATOM 551 O O . GLY A 1 76 ? 0.377 0.772 -11.299 1.00 94.06 76 GLY A O 1
ATOM 552 N N . PHE A 1 77 ? 0.560 2.562 -9.948 1.00 96.94 77 PHE A N 1
ATOM 553 C CA . PHE A 1 77 ? -0.083 1.959 -8.797 1.00 96.94 77 PHE A CA 1
ATOM 554 C C . PHE A 1 77 ? -0.792 3.023 -7.963 1.00 96.94 77 PHE A C 1
ATOM 556 O O . PHE A 1 77 ? -0.532 4.219 -8.100 1.00 96.94 77 PHE A O 1
ATOM 563 N N . ALA A 1 78 ? -1.703 2.576 -7.108 1.00 98.00 78 ALA A N 1
ATOM 564 C CA . ALA A 1 78 ? -2.336 3.418 -6.110 1.00 98.00 78 ALA A CA 1
ATOM 565 C C . ALA A 1 78 ? -2.216 2.805 -4.722 1.00 98.00 78 ALA A C 1
ATOM 567 O O . ALA A 1 78 ? -2.308 1.586 -4.562 1.00 98.00 78 ALA A O 1
ATOM 568 N N . LEU A 1 79 ? -2.075 3.683 -3.735 1.00 98.31 79 LEU A N 1
ATOM 569 C CA . LEU A 1 79 ? -2.103 3.376 -2.316 1.00 98.31 79 LEU A CA 1
ATOM 570 C C . LEU A 1 79 ? -3.266 4.117 -1.672 1.00 98.31 79 LEU A C 1
ATOM 572 O O . LEU A 1 79 ? -3.445 5.326 -1.860 1.00 98.31 79 LEU A O 1
ATOM 576 N N . LYS A 1 80 ? -4.045 3.394 -0.873 1.00 98.19 80 LYS A N 1
ATOM 577 C CA . LYS A 1 80 ? -5.072 3.990 -0.022 1.00 98.19 80 LYS A CA 1
ATOM 578 C C . LYS A 1 80 ? -5.010 3.426 1.380 1.00 98.19 80 LYS A C 1
ATOM 580 O O . LYS A 1 80 ? -4.601 2.285 1.581 1.00 98.19 80 LYS A O 1
ATOM 585 N N . GLY A 1 81 ? -5.505 4.199 2.336 1.00 97.00 81 GLY A N 1
ATOM 586 C CA . GLY A 1 81 ? -5.817 3.638 3.637 1.00 97.00 81 GLY A CA 1
ATOM 587 C C . GLY A 1 81 ? -6.715 4.507 4.501 1.00 97.00 81 GLY A C 1
ATOM 588 O O . GLY A 1 81 ? -6.930 5.687 4.222 1.00 97.00 81 GLY A O 1
ATOM 589 N N . GLY A 1 82 ? -7.263 3.902 5.547 1.00 96.25 82 GLY A N 1
ATOM 590 C CA . GLY A 1 82 ? -8.203 4.542 6.461 1.00 96.25 82 GLY A CA 1
ATOM 591 C C . GLY A 1 82 ? -8.335 3.792 7.781 1.00 96.25 82 GLY A C 1
ATOM 592 O O . GLY A 1 82 ? -7.850 2.671 7.925 1.00 96.25 82 GLY A O 1
ATOM 593 N N . ASP A 1 83 ? -8.986 4.439 8.742 1.00 96.12 83 ASP A N 1
ATOM 594 C CA . ASP A 1 83 ? -9.357 3.845 10.028 1.00 96.12 83 ASP A CA 1
ATOM 595 C C . ASP A 1 83 ? -10.491 2.835 9.808 1.00 96.12 83 ASP A C 1
ATOM 597 O O . ASP A 1 83 ? -11.575 3.209 9.369 1.00 96.12 83 ASP A O 1
ATOM 601 N N . ALA A 1 84 ? -10.243 1.558 10.096 1.00 95.81 84 ALA A N 1
ATOM 602 C CA . ALA A 1 84 ? -11.203 0.477 9.875 1.00 95.81 84 ALA A CA 1
ATOM 603 C C . ALA A 1 84 ? -12.332 0.428 10.921 1.00 95.81 84 ALA A C 1
ATOM 605 O O . ALA A 1 84 ? -13.223 -0.406 10.807 1.00 95.81 84 ALA A O 1
ATOM 606 N N . GLN A 1 85 ? -12.313 1.295 11.938 1.00 94.12 85 GLN A N 1
ATOM 607 C CA . GLN A 1 85 ? -13.339 1.350 12.986 1.00 94.12 85 GLN A CA 1
ATOM 608 C C . GLN A 1 85 ? -14.299 2.531 12.818 1.00 94.12 85 GLN A C 1
ATOM 610 O O . GLN A 1 85 ? -15.341 2.584 13.471 1.00 94.12 85 GLN A O 1
ATOM 615 N N . ARG A 1 86 ? -13.954 3.517 11.984 1.00 87.62 86 ARG A N 1
ATOM 616 C CA . ARG A 1 86 ? -14.725 4.757 11.830 1.00 87.62 86 ARG A CA 1
ATOM 617 C C . ARG A 1 86 ? -15.233 4.876 10.402 1.00 87.62 86 ARG A C 1
ATOM 619 O O . ARG A 1 86 ? -14.476 4.674 9.467 1.00 87.62 86 ARG A O 1
ATOM 626 N N . GLY A 1 87 ? -16.491 5.291 10.232 1.00 71.94 87 GLY A N 1
ATOM 627 C CA . GLY A 1 87 ? -17.158 5.455 8.926 1.00 71.94 87 GLY A CA 1
ATOM 628 C C . GLY A 1 87 ? -16.636 6.600 8.045 1.00 71.94 87 GLY A C 1
ATOM 629 O O . GLY A 1 87 ? -17.424 7.244 7.357 1.00 71.94 87 GLY A O 1
ATOM 630 N N . GLY A 1 88 ? -15.338 6.903 8.102 1.00 80.38 88 GLY A N 1
ATOM 631 C CA . GLY A 1 88 ? -14.670 7.860 7.226 1.00 80.38 88 GLY A CA 1
ATOM 632 C C . GLY A 1 88 ? -14.332 7.261 5.859 1.00 80.38 88 GLY A C 1
ATOM 633 O O . GLY A 1 88 ? -14.465 6.066 5.621 1.00 80.38 88 GLY A O 1
ATOM 634 N N . SER A 1 89 ? -13.888 8.109 4.934 1.00 89.56 89 SER A N 1
ATOM 635 C CA . SER A 1 89 ? -13.412 7.670 3.621 1.00 89.56 89 SER A CA 1
ATOM 636 C C . SER A 1 89 ? -11.952 7.223 3.671 1.00 89.56 89 SER A C 1
ATOM 638 O O . SER A 1 89 ? -11.139 7.807 4.393 1.00 89.56 89 SER A O 1
ATOM 640 N N . LEU A 1 90 ? -11.588 6.285 2.797 1.00 95.50 90 LEU A N 1
ATOM 641 C CA . LEU A 1 90 ? -10.189 5.982 2.505 1.00 95.50 90 LEU A CA 1
ATOM 642 C C . LEU A 1 90 ? -9.456 7.233 2.002 1.00 95.50 90 LEU A C 1
ATOM 644 O O . LEU A 1 90 ? -9.917 7.914 1.083 1.00 95.50 90 LEU A O 1
ATOM 648 N N . LYS A 1 91 ? -8.276 7.502 2.558 1.00 96.00 91 LYS A N 1
ATOM 649 C CA . LYS A 1 91 ? -7.348 8.498 2.022 1.00 96.00 91 LYS A CA 1
ATOM 650 C C . LYS A 1 91 ? -6.656 7.922 0.794 1.00 96.00 91 LYS A C 1
ATOM 652 O O . LYS A 1 91 ? -6.142 6.807 0.850 1.00 96.00 91 LYS A O 1
ATOM 657 N N . LYS A 1 92 ? -6.597 8.699 -0.287 1.00 97.44 92 LYS A N 1
ATOM 658 C CA . LYS A 1 92 ? -5.713 8.428 -1.425 1.00 97.44 92 LYS A CA 1
ATOM 659 C C . LYS A 1 92 ? -4.312 8.905 -1.055 1.00 97.44 92 LYS A C 1
ATOM 661 O O . LYS A 1 92 ? -4.079 10.105 -0.982 1.00 97.44 92 LYS A O 1
ATOM 666 N N . LEU A 1 93 ? -3.442 7.954 -0.733 1.00 98.12 93 LEU A N 1
ATOM 667 C CA . LEU A 1 93 ? -2.077 8.206 -0.269 1.00 98.12 93 LEU A CA 1
ATOM 668 C C . LEU A 1 93 ? -1.110 8.366 -1.435 1.00 98.12 93 LEU A C 1
ATOM 670 O O . LEU A 1 93 ? -0.133 9.082 -1.305 1.00 98.12 93 LEU A O 1
ATOM 674 N N . TYR A 1 94 ? -1.388 7.686 -2.544 1.00 98.31 94 TYR A N 1
ATOM 675 C CA . TYR A 1 94 ? -0.673 7.828 -3.801 1.00 98.31 94 TYR A CA 1
ATOM 676 C C . TYR A 1 94 ? -1.542 7.291 -4.940 1.00 98.31 94 TYR A C 1
ATOM 678 O O . TYR A 1 94 ? -2.273 6.317 -4.754 1.00 98.31 94 TYR A O 1
ATOM 686 N N . GLU A 1 95 ? -1.458 7.896 -6.119 1.00 97.81 95 GLU A N 1
ATOM 687 C CA . GLU A 1 95 ? -1.931 7.309 -7.373 1.00 97.81 95 GLU A CA 1
ATOM 688 C C . GLU A 1 95 ? -1.142 7.929 -8.520 1.00 97.81 95 GLU A C 1
ATOM 690 O O . GLU A 1 95 ? -1.228 9.132 -8.764 1.00 97.81 95 GLU A O 1
ATOM 695 N N . GLY A 1 96 ? -0.359 7.112 -9.215 1.00 96.88 96 GLY A N 1
ATOM 696 C CA . GLY A 1 96 ? 0.497 7.614 -10.276 1.00 96.88 96 GLY A CA 1
ATOM 697 C C . GLY A 1 96 ? 1.454 6.571 -10.824 1.00 96.88 96 GLY A C 1
ATOM 698 O O . GLY A 1 96 ? 1.318 5.368 -10.579 1.00 96.88 96 GLY A O 1
ATOM 699 N N . VAL A 1 97 ? 2.430 7.057 -11.586 1.00 96.25 97 VAL A N 1
ATOM 700 C CA . VAL A 1 97 ? 3.436 6.229 -12.255 1.00 96.25 97 VAL A CA 1
ATOM 701 C C . VAL A 1 97 ? 4.321 5.479 -11.261 1.00 96.25 97 VAL A C 1
ATOM 703 O O . VAL A 1 97 ? 4.528 5.909 -10.128 1.00 96.25 97 VAL A O 1
ATOM 706 N N . ARG A 1 98 ? 4.871 4.337 -11.670 1.00 93.75 98 ARG A N 1
ATOM 707 C CA . ARG A 1 98 ? 5.837 3.615 -10.830 1.00 93.75 98 ARG A CA 1
ATOM 708 C C . ARG A 1 98 ? 7.155 4.388 -10.703 1.00 93.75 98 ARG A C 1
ATOM 710 O O . ARG A 1 98 ? 7.464 5.202 -11.578 1.00 93.75 98 ARG A O 1
ATOM 717 N N . PRO A 1 99 ? 7.951 4.133 -9.654 1.00 92.62 99 PRO A N 1
ATOM 718 C CA . PRO A 1 99 ? 9.329 4.600 -9.598 1.00 92.62 99 PRO A CA 1
ATOM 719 C C . PRO A 1 99 ? 10.142 4.073 -10.797 1.00 92.62 99 PRO A C 1
ATOM 721 O O . PRO A 1 99 ? 9.790 3.041 -11.386 1.00 92.62 99 PRO A O 1
ATOM 724 N N . PRO A 1 100 ? 11.250 4.736 -11.170 1.00 89.75 100 PRO A N 1
ATOM 725 C CA . PRO A 1 100 ? 12.092 4.289 -12.275 1.00 89.75 100 PRO A CA 1
ATOM 726 C C . PRO A 1 100 ? 12.558 2.834 -12.111 1.00 89.75 100 PRO A C 1
ATOM 728 O O . PRO A 1 100 ? 12.949 2.425 -11.022 1.00 89.75 100 PRO A O 1
ATOM 731 N N . GLN A 1 101 ? 12.602 2.085 -13.221 1.00 88.06 101 GLN A N 1
ATOM 732 C CA . GLN A 1 101 ? 13.032 0.672 -13.311 1.00 88.06 101 GLN A CA 1
ATOM 733 C C . GLN A 1 101 ? 12.035 -0.381 -12.792 1.00 88.06 101 GLN A C 1
ATOM 735 O O . GLN A 1 101 ? 12.351 -1.565 -12.843 1.00 88.06 101 GLN A O 1
ATOM 740 N N . TYR A 1 102 ? 10.830 0.012 -12.374 1.00 87.00 102 TYR A N 1
ATOM 741 C CA . TYR A 1 102 ? 9.775 -0.915 -11.931 1.00 87.00 102 TYR A CA 1
ATOM 742 C C . TYR A 1 102 ? 8.676 -1.134 -12.982 1.00 87.00 102 TYR A C 1
ATOM 744 O O . TYR A 1 102 ? 7.550 -1.486 -12.648 1.00 87.00 102 TYR A O 1
ATOM 752 N N . GLN A 1 103 ? 8.973 -0.878 -14.259 1.00 85.69 103 GLN A N 1
ATOM 753 C CA . GLN A 1 103 ? 8.004 -0.973 -15.349 1.00 85.69 103 GLN A CA 1
ATOM 754 C C . GLN A 1 103 ? 8.656 -1.534 -16.629 1.00 85.69 103 GLN A C 1
ATOM 756 O O . GLN A 1 103 ? 9.710 -1.024 -17.021 1.00 85.69 103 GLN A O 1
ATOM 761 N N . PRO A 1 104 ? 8.045 -2.527 -17.315 1.00 86.31 104 PRO A N 1
ATOM 762 C CA . PRO A 1 104 ? 6.858 -3.288 -16.903 1.00 86.31 104 PRO A CA 1
ATOM 763 C C . PRO A 1 104 ? 7.124 -4.195 -15.692 1.00 86.31 104 PRO A C 1
ATOM 765 O O . PRO A 1 104 ? 8.228 -4.711 -15.528 1.00 86.31 104 PRO A O 1
ATOM 768 N N . MET A 1 105 ? 6.094 -4.411 -14.868 1.00 85.69 105 MET A N 1
ATOM 769 C CA . MET A 1 105 ? 6.137 -5.379 -13.762 1.00 85.69 105 MET A CA 1
ATOM 770 C C . MET A 1 105 ? 6.229 -6.824 -14.282 1.00 85.69 105 MET A C 1
ATOM 772 O O . MET A 1 105 ? 5.671 -7.156 -15.328 1.00 85.69 105 MET A O 1
ATOM 776 N N . LYS A 1 106 ? 6.874 -7.700 -13.509 1.00 84.50 106 LYS A N 1
ATOM 777 C CA . LYS A 1 106 ? 7.105 -9.127 -13.791 1.00 84.50 106 LYS A CA 1
ATOM 778 C C . LYS A 1 106 ? 6.557 -10.020 -12.668 1.00 84.50 106 LYS A C 1
ATOM 780 O O . LYS A 1 106 ? 7.242 -10.917 -12.186 1.00 84.50 106 LYS A O 1
ATOM 785 N N . LYS A 1 107 ? 5.328 -9.738 -12.225 1.00 77.88 107 LYS A N 1
ATOM 786 C CA . LYS A 1 107 ? 4.682 -10.406 -11.082 1.00 77.88 107 LYS A CA 1
ATOM 787 C C . LYS A 1 107 ? 4.602 -11.917 -11.290 1.00 77.88 107 LYS A C 1
ATOM 789 O O . LYS A 1 107 ? 4.148 -12.357 -12.346 1.00 77.88 107 LYS A O 1
ATOM 794 N N . GLN A 1 108 ? 4.983 -12.689 -10.276 1.00 72.88 108 GLN A N 1
ATOM 795 C CA . GLN A 1 108 ? 4.986 -14.155 -10.359 1.00 72.88 108 GLN A CA 1
ATOM 796 C C . GLN A 1 108 ? 3.762 -14.816 -9.700 1.00 72.88 108 GLN A C 1
ATOM 798 O O . GLN A 1 108 ? 3.479 -15.981 -9.966 1.00 72.88 108 GLN A O 1
ATOM 803 N N . GLY A 1 109 ? 2.979 -14.065 -8.918 1.00 66.75 109 GLY A N 1
ATOM 804 C CA . GLY A 1 109 ? 1.664 -14.489 -8.433 1.00 66.75 109 GLY A CA 1
ATOM 805 C C . GLY A 1 109 ? 1.657 -15.361 -7.174 1.00 66.75 109 GLY A C 1
ATOM 806 O O . GLY A 1 109 ? 0.589 -15.861 -6.822 1.00 66.75 109 GLY A O 1
ATOM 807 N N . ALA A 1 110 ? 2.788 -15.548 -6.484 1.00 61.12 110 ALA A N 1
ATOM 808 C CA . ALA A 1 110 ? 2.803 -16.220 -5.180 1.00 61.12 110 ALA A CA 1
ATOM 809 C C . ALA A 1 110 ? 2.132 -15.351 -4.112 1.00 61.12 110 ALA A C 1
ATOM 811 O O . ALA A 1 110 ? 2.088 -14.144 -4.279 1.00 61.12 110 ALA A O 1
ATOM 812 N N . ILE A 1 111 ? 1.627 -15.918 -3.015 1.00 65.81 111 ILE A N 1
ATOM 813 C CA . ILE A 1 111 ? 1.038 -15.121 -1.928 1.00 65.81 111 ILE A CA 1
ATOM 814 C C . ILE A 1 111 ? 1.957 -15.148 -0.713 1.00 65.81 111 ILE A C 1
ATOM 816 O O . ILE A 1 111 ? 2.191 -16.222 -0.164 1.00 65.81 111 ILE A O 1
ATOM 820 N N . ILE A 1 112 ? 2.431 -13.985 -0.265 1.00 60.81 112 ILE A N 1
ATOM 821 C CA . ILE A 1 112 ? 3.195 -13.852 0.988 1.00 60.81 112 ILE A CA 1
ATOM 822 C C . ILE A 1 112 ? 2.386 -13.123 2.055 1.00 60.81 112 ILE A C 1
ATOM 824 O O . ILE A 1 112 ? 1.495 -12.330 1.746 1.00 60.81 112 ILE A O 1
ATOM 828 N N . LEU A 1 113 ? 2.704 -13.397 3.323 1.00 62.81 113 LEU A N 1
ATOM 829 C CA . LEU A 1 113 ? 2.085 -12.748 4.472 1.00 62.81 113 LEU A CA 1
ATOM 830 C C . LEU A 1 113 ? 3.083 -12.614 5.628 1.00 62.81 113 LEU A C 1
ATOM 832 O O . LEU A 1 113 ? 3.511 -13.609 6.198 1.00 62.81 113 LEU A O 1
ATOM 836 N N . GLY A 1 114 ? 3.386 -11.376 6.030 1.00 58.62 114 GLY A N 1
ATOM 837 C CA . GLY A 1 114 ? 4.166 -11.098 7.248 1.00 58.62 114 GLY A CA 1
ATOM 838 C C . GLY A 1 114 ? 5.682 -11.271 7.119 1.00 58.62 114 GLY A C 1
ATOM 839 O O . GLY A 1 114 ? 6.382 -11.042 8.095 1.00 58.62 114 GLY A O 1
ATOM 840 N N . ILE A 1 115 ? 6.163 -11.605 5.925 1.00 57.81 115 ILE A N 1
ATOM 841 C CA . ILE A 1 115 ? 7.575 -11.705 5.544 1.00 57.81 115 ILE A CA 1
ATOM 842 C C . ILE A 1 115 ? 7.787 -10.944 4.229 1.00 57.81 115 ILE A C 1
ATOM 844 O O . ILE A 1 115 ? 6.811 -10.716 3.511 1.00 57.81 115 ILE A O 1
ATOM 848 N N . GLY A 1 116 ? 9.022 -10.541 3.927 1.00 55.50 116 GLY A N 1
ATOM 849 C CA . GLY A 1 116 ? 9.417 -10.124 2.573 1.00 55.50 116 GLY A CA 1
ATOM 850 C C . GLY A 1 116 ? 9.431 -11.308 1.595 1.00 55.50 116 GLY A C 1
ATOM 851 O O . GLY A 1 116 ? 9.402 -12.463 2.030 1.00 55.50 116 GLY A O 1
ATOM 852 N N . GLY A 1 117 ? 9.478 -11.040 0.284 1.00 49.88 117 GLY A N 1
ATOM 853 C CA . GLY A 1 117 ? 9.566 -12.081 -0.759 1.00 49.88 117 GLY A CA 1
ATOM 854 C C . GLY A 1 117 ? 10.810 -12.966 -0.626 1.00 49.88 117 GLY A C 1
ATOM 855 O O . GLY A 1 117 ? 10.774 -14.151 -0.948 1.00 49.88 117 GLY A O 1
ATOM 856 N N . ASP A 1 118 ? 11.861 -12.422 -0.012 1.00 53.56 118 ASP A N 1
ATOM 857 C CA . ASP A 1 118 ? 13.142 -13.059 0.302 1.00 53.56 118 ASP A CA 1
ATOM 858 C C . ASP A 1 118 ? 13.201 -13.733 1.691 1.00 53.56 118 ASP A C 1
ATOM 860 O O . ASP A 1 118 ? 14.275 -14.112 2.157 1.00 53.56 118 ASP A O 1
ATOM 864 N N . SER A 1 119 ? 12.063 -13.890 2.378 1.00 54.94 119 SER A N 1
ATOM 865 C CA . SER A 1 119 ? 11.966 -14.379 3.768 1.00 54.94 119 SER A CA 1
ATOM 866 C C . SER A 1 119 ? 12.501 -13.438 4.861 1.00 54.94 119 SER A C 1
ATOM 868 O O . SER A 1 119 ? 12.705 -13.879 5.992 1.00 54.94 119 SER A O 1
ATOM 870 N N . SER A 1 120 ? 12.672 -12.140 4.590 1.00 57.47 120 SER A N 1
ATOM 871 C CA . SER A 1 120 ? 12.932 -11.143 5.641 1.00 57.47 120 SER A CA 1
ATOM 872 C C . SER A 1 120 ? 11.803 -11.109 6.692 1.00 57.47 120 SER A C 1
ATOM 874 O O . SER A 1 120 ? 10.661 -10.787 6.362 1.00 57.47 120 SER A O 1
ATOM 876 N N . ASP A 1 121 ? 12.112 -11.389 7.966 1.00 65.19 121 ASP A N 1
ATOM 877 C CA . ASP A 1 121 ? 11.144 -11.615 9.062 1.00 65.19 121 ASP A CA 1
ATOM 878 C C . ASP A 1 121 ? 11.163 -10.547 10.179 1.00 65.19 121 ASP A C 1
ATOM 880 O O . ASP A 1 121 ? 10.498 -10.676 11.206 1.00 65.19 121 ASP A O 1
ATOM 884 N N . TRP A 1 122 ? 11.879 -9.439 9.976 1.00 62.00 122 TRP A N 1
ATOM 885 C CA . TRP A 1 122 ? 12.032 -8.376 10.982 1.00 62.00 122 TRP A CA 1
ATOM 886 C C . TRP A 1 122 ? 10.775 -7.518 11.206 1.00 62.00 122 TRP A C 1
ATOM 888 O O . TRP A 1 122 ? 10.734 -6.700 12.129 1.00 62.00 122 TRP A O 1
ATOM 898 N N . ALA A 1 123 ? 9.758 -7.652 10.352 1.00 65.00 123 ALA A N 1
ATOM 899 C CA . ALA A 1 123 ? 8.520 -6.893 10.461 1.00 65.00 123 ALA A CA 1
ATOM 900 C C . ALA A 1 123 ? 7.532 -7.580 11.415 1.00 65.00 123 ALA A C 1
ATOM 902 O O . ALA A 1 123 ? 7.186 -8.744 11.250 1.00 65.00 123 ALA A O 1
ATOM 903 N N . ILE A 1 124 ? 6.999 -6.825 12.377 1.00 73.75 124 ILE A N 1
ATOM 904 C CA . ILE A 1 124 ? 5.929 -7.289 13.268 1.00 73.75 124 ILE A CA 1
ATOM 905 C C . ILE A 1 124 ? 4.632 -6.590 12.870 1.00 73.75 124 ILE A C 1
ATOM 907 O O . ILE A 1 124 ? 4.581 -5.366 12.752 1.00 73.75 124 ILE A O 1
ATOM 911 N N . GLY A 1 125 ? 3.556 -7.355 12.699 1.00 78.56 125 GLY A N 1
ATOM 912 C CA . GLY A 1 125 ? 2.226 -6.791 12.502 1.00 78.56 125 GLY A CA 1
ATOM 913 C C . GLY A 1 125 ? 1.118 -7.816 12.698 1.00 78.56 125 GLY A C 1
ATOM 914 O O . GLY A 1 125 ? 1.351 -9.018 12.634 1.00 78.56 125 GLY A O 1
ATOM 915 N N . THR A 1 126 ? -0.108 -7.327 12.866 1.00 85.00 126 THR A N 1
ATOM 916 C CA . THR A 1 126 ? -1.313 -8.158 13.002 1.00 85.00 126 THR A CA 1
ATOM 917 C C . THR A 1 126 ? -2.145 -8.088 11.729 1.00 85.00 126 THR A C 1
ATOM 919 O O . THR A 1 126 ? -2.363 -7.001 11.195 1.00 85.00 126 THR A O 1
ATOM 922 N N . PHE A 1 127 ? -2.564 -9.240 11.204 1.00 88.69 127 PHE A N 1
ATOM 923 C CA . PHE A 1 127 ? -3.457 -9.341 10.049 1.00 88.69 127 PHE A CA 1
ATOM 924 C C . PHE A 1 127 ? -4.763 -9.960 10.502 1.00 88.69 127 PHE A C 1
ATOM 926 O O . PHE A 1 127 ? -4.753 -10.952 11.227 1.00 88.69 127 PHE A O 1
ATOM 933 N N . TYR A 1 128 ? -5.858 -9.347 10.073 1.00 90.62 128 TYR A N 1
ATOM 934 C CA . TYR A 1 128 ? -7.204 -9.771 10.426 1.00 90.62 128 TYR A CA 1
ATOM 935 C C . TYR A 1 128 ? -7.896 -10.380 9.209 1.00 90.62 128 TYR A C 1
ATOM 937 O O . TYR A 1 128 ? -8.285 -11.542 9.238 1.00 90.62 128 TYR A O 1
ATOM 945 N N . GLU A 1 129 ? -7.971 -9.622 8.116 1.00 89.62 129 GLU A N 1
ATOM 946 C CA . GLU A 1 129 ? -8.581 -10.057 6.864 1.00 89.62 129 GLU A CA 1
ATOM 947 C C . GLU A 1 129 ? -7.956 -9.349 5.660 1.00 89.62 129 GLU A C 1
ATOM 949 O O . GLU A 1 129 ? -7.351 -8.280 5.785 1.00 89.62 129 GLU A O 1
ATOM 954 N N . GLY A 1 130 ? -8.122 -9.940 4.478 1.00 90.88 130 GLY A N 1
ATOM 955 C CA . GLY A 1 130 ? -7.669 -9.335 3.239 1.00 90.88 130 GLY A CA 1
ATOM 956 C C . GLY A 1 130 ? -7.840 -10.245 2.031 1.00 90.88 130 GLY A C 1
ATOM 957 O O . GLY A 1 130 ? -8.043 -11.451 2.157 1.00 90.88 130 GLY A O 1
ATOM 958 N N . VAL A 1 131 ? -7.782 -9.639 0.848 1.00 91.62 131 VAL A N 1
ATOM 959 C CA . VAL A 1 131 ? -8.064 -10.297 -0.430 1.00 91.62 131 VAL A CA 1
ATOM 960 C C . VAL A 1 131 ? -7.108 -9.805 -1.511 1.00 91.62 131 VAL A C 1
ATOM 962 O O . VAL A 1 131 ? -6.611 -8.682 -1.451 1.00 91.62 131 VAL A O 1
ATOM 965 N N . MET A 1 132 ? -6.904 -10.633 -2.533 1.00 88.62 132 MET A N 1
ATOM 966 C CA . MET A 1 132 ? -6.304 -10.233 -3.804 1.00 88.62 132 MET A CA 1
ATOM 967 C C . MET A 1 132 ? -7.363 -10.329 -4.898 1.00 88.62 132 MET A C 1
ATOM 969 O O . MET A 1 132 ? -8.231 -11.201 -4.856 1.00 88.62 132 MET A O 1
ATOM 973 N N . THR A 1 133 ? -7.305 -9.428 -5.873 1.00 88.38 133 THR A N 1
ATOM 974 C CA . THR A 1 133 ? -8.294 -9.361 -6.955 1.00 88.38 133 THR A CA 1
ATOM 975 C C . THR A 1 133 ? -7.614 -9.368 -8.315 1.00 88.38 133 THR A C 1
ATOM 977 O O . THR A 1 133 ? -6.435 -9.037 -8.444 1.00 88.38 133 THR A O 1
ATOM 980 N N . THR A 1 134 ? -8.364 -9.755 -9.344 1.00 88.12 134 THR A N 1
ATOM 981 C CA . THR A 1 134 ? -7.961 -9.583 -10.740 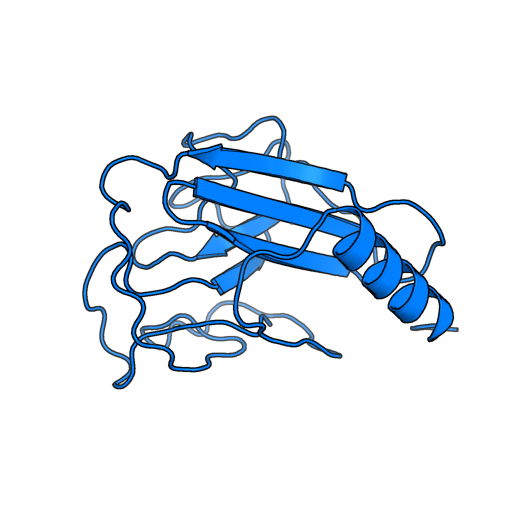1.00 88.12 134 THR A CA 1
ATOM 982 C C . THR A 1 134 ? -8.519 -8.270 -11.281 1.00 88.12 134 THR A C 1
ATOM 984 O O . THR A 1 134 ? -9.711 -8.002 -11.129 1.00 88.12 134 THR A O 1
ATOM 987 N N . GLY A 1 135 ? -7.691 -7.497 -11.983 1.00 89.38 135 GLY A N 1
ATOM 988 C CA . GLY A 1 135 ? -8.075 -6.198 -12.541 1.00 89.38 135 GLY A CA 1
ATOM 989 C C . GLY A 1 135 ? -7.813 -5.026 -11.590 1.00 89.38 135 GLY A C 1
ATOM 990 O O . GLY A 1 135 ? -7.255 -5.192 -10.510 1.00 89.38 135 GLY A O 1
ATOM 991 N N . TYR A 1 136 ? -8.193 -3.822 -12.022 1.00 92.50 136 TYR A N 1
ATOM 992 C CA . TYR A 1 136 ? -7.993 -2.585 -11.265 1.00 92.50 136 TYR A CA 1
ATOM 993 C C . TYR A 1 136 ? -9.330 -2.085 -10.706 1.00 92.50 136 TYR A C 1
ATOM 995 O O . TYR A 1 136 ? -10.186 -1.616 -11.458 1.00 92.50 136 TYR A O 1
ATOM 1003 N N . ALA A 1 137 ? -9.525 -2.202 -9.391 1.00 94.50 137 ALA A N 1
ATOM 1004 C CA . ALA A 1 137 ? -10.771 -1.808 -8.736 1.00 94.50 137 ALA A CA 1
ATOM 1005 C C . ALA A 1 137 ? -11.021 -0.289 -8.812 1.00 94.50 137 ALA A C 1
ATOM 1007 O O . ALA A 1 137 ? -10.097 0.527 -8.704 1.00 94.50 137 ALA A O 1
ATOM 1008 N N . SER A 1 138 ? -12.290 0.098 -8.970 1.00 95.62 138 SER A N 1
ATOM 1009 C CA . SER A 1 138 ? -12.707 1.504 -8.972 1.00 95.62 138 SER A CA 1
ATOM 1010 C C . SER A 1 138 ? -12.717 2.099 -7.561 1.00 95.62 138 SER A C 1
ATOM 1012 O O . SER A 1 138 ? -12.912 1.390 -6.576 1.00 95.62 138 SER A O 1
ATOM 1014 N N . ASP A 1 139 ? -12.600 3.425 -7.454 1.00 95.56 139 ASP A N 1
ATOM 1015 C CA . ASP A 1 139 ? -12.660 4.125 -6.162 1.00 95.56 139 ASP A CA 1
ATOM 1016 C C . ASP A 1 139 ? -13.981 3.881 -5.409 1.00 95.56 139 ASP A C 1
ATOM 1018 O O . ASP A 1 139 ? -13.989 3.808 -4.178 1.00 95.56 139 ASP A O 1
ATOM 1022 N N . ALA A 1 140 ? -15.084 3.695 -6.140 1.00 96.88 140 ALA A N 1
ATOM 1023 C CA . ALA A 1 140 ? -16.377 3.324 -5.569 1.00 96.88 140 ALA A CA 1
ATOM 1024 C C . ALA A 1 140 ? -16.369 1.902 -4.983 1.00 96.88 140 ALA A C 1
ATOM 1026 O O . ALA A 1 140 ? -16.925 1.686 -3.908 1.00 96.88 140 ALA A O 1
ATOM 1027 N N . THR A 1 141 ? -15.703 0.955 -5.653 1.00 97.19 141 THR A N 1
ATOM 1028 C CA . THR A 1 141 ? -15.547 -0.422 -5.154 1.00 97.19 141 THR A CA 1
ATOM 1029 C C . THR A 1 141 ? -14.725 -0.431 -3.869 1.00 97.19 141 THR A C 1
ATOM 1031 O O . THR A 1 141 ? -15.172 -0.984 -2.868 1.00 97.19 141 THR A O 1
ATOM 1034 N N . ASP A 1 142 ? -13.579 0.258 -3.859 1.00 96.38 142 ASP A N 1
ATOM 1035 C CA . ASP A 1 142 ? -12.729 0.392 -2.668 1.00 96.38 142 ASP A CA 1
ATOM 1036 C C . ASP A 1 142 ? -13.512 0.984 -1.483 1.00 96.38 142 ASP A C 1
ATOM 1038 O O . ASP A 1 142 ? -13.417 0.509 -0.352 1.00 96.38 142 ASP A O 1
ATOM 1042 N N . SER A 1 143 ? -14.323 2.012 -1.749 1.00 96.50 143 SER A N 1
ATOM 1043 C CA . SER A 1 143 ? -15.133 2.673 -0.721 1.00 96.50 143 SER A CA 1
ATOM 1044 C C . SER A 1 143 ? -16.231 1.759 -0.175 1.00 96.50 143 SER A C 1
ATOM 1046 O O . SER A 1 143 ? -16.468 1.754 1.030 1.00 96.50 143 SER A O 1
ATOM 1048 N N . ALA A 1 144 ? -16.875 0.961 -1.033 1.00 96.81 144 ALA A N 1
ATOM 1049 C CA . ALA A 1 144 ? -17.881 -0.012 -0.612 1.00 96.81 144 ALA A CA 1
ATOM 1050 C C . ALA A 1 144 ? -17.273 -1.125 0.257 1.00 96.81 144 ALA A C 1
ATOM 1052 O O . ALA A 1 144 ? -17.848 -1.478 1.286 1.00 96.81 144 ALA A O 1
ATOM 1053 N N . VAL A 1 145 ? -16.089 -1.629 -0.111 1.00 96.75 145 VAL A N 1
ATOM 1054 C CA . VAL A 1 145 ? -15.343 -2.605 0.700 1.00 96.75 145 VAL A CA 1
ATOM 1055 C C . VAL A 1 145 ? -14.973 -2.006 2.056 1.00 96.75 145 VAL A C 1
ATOM 1057 O O . VAL A 1 145 ? -15.217 -2.628 3.085 1.00 96.75 145 VAL A O 1
ATOM 1060 N N . HIS A 1 146 ? -14.452 -0.778 2.092 1.00 97.06 146 HIS A N 1
ATOM 1061 C CA . HIS A 1 146 ? -14.108 -0.127 3.357 1.00 97.06 146 HIS A CA 1
ATOM 1062 C C . HIS A 1 146 ? -15.331 0.094 4.255 1.00 97.06 146 HIS A C 1
ATOM 1064 O O . HIS A 1 146 ? -15.273 -0.194 5.447 1.00 97.06 146 HIS A O 1
ATOM 1070 N N . ALA A 1 147 ? -16.459 0.534 3.689 1.00 96.94 147 ALA A N 1
ATOM 1071 C CA . ALA A 1 147 ? -17.704 0.680 4.439 1.00 96.94 147 ALA A CA 1
ATOM 1072 C C . ALA A 1 147 ? -18.181 -0.658 5.031 1.00 96.94 147 ALA A C 1
ATOM 1074 O O . ALA A 1 147 ? -18.672 -0.689 6.159 1.00 96.94 147 ALA A O 1
ATOM 1075 N N . ASN A 1 148 ? -18.005 -1.764 4.300 1.00 97.00 148 ASN A N 1
ATOM 1076 C CA . ASN A 1 148 ? -18.306 -3.101 4.804 1.00 97.00 148 ASN A CA 1
ATOM 1077 C C . ASN A 1 148 ? -17.378 -3.511 5.962 1.00 97.00 148 ASN A C 1
ATOM 1079 O O . ASN A 1 148 ? -17.877 -3.987 6.978 1.00 97.00 148 ASN A O 1
ATOM 1083 N N . ILE A 1 149 ? -16.070 -3.251 5.855 1.00 96.81 149 ILE A N 1
ATOM 1084 C CA . ILE A 1 149 ? -15.096 -3.507 6.932 1.00 96.81 149 ILE A CA 1
ATOM 1085 C C . ILE A 1 149 ? -15.459 -2.715 8.195 1.00 96.81 149 ILE A C 1
ATOM 1087 O O . ILE A 1 149 ? -15.474 -3.273 9.290 1.00 96.81 149 ILE A O 1
ATOM 1091 N N . VAL A 1 150 ? -15.813 -1.433 8.059 1.00 96.25 150 VAL A N 1
ATOM 1092 C CA . VAL A 1 150 ? -16.256 -0.613 9.199 1.00 96.25 150 VAL A CA 1
ATOM 1093 C C . VAL A 1 150 ? -17.508 -1.207 9.849 1.00 96.25 150 VAL A C 1
ATOM 1095 O O . VAL A 1 150 ? -17.596 -1.281 11.074 1.00 96.25 150 VAL A O 1
ATOM 1098 N N . ALA A 1 151 ? -18.466 -1.671 9.043 1.00 96.12 151 ALA A N 1
ATOM 1099 C CA . ALA A 1 151 ? -19.690 -2.295 9.539 1.00 96.12 151 ALA A CA 1
ATOM 1100 C C . ALA A 1 151 ? -19.449 -3.633 10.264 1.00 96.12 151 ALA A C 1
ATOM 1102 O O . ALA A 1 151 ? -20.309 -4.052 11.037 1.00 96.12 151 ALA A O 1
ATOM 1103 N N . ALA A 1 152 ? -18.297 -4.283 10.061 1.00 96.19 152 ALA A N 1
ATOM 1104 C CA . ALA A 1 152 ? -17.926 -5.498 10.785 1.00 96.19 152 ALA A CA 1
ATOM 1105 C C . ALA A 1 152 ? -17.625 -5.245 12.276 1.00 96.19 152 ALA A C 1
ATOM 1107 O O . ALA A 1 152 ? -17.703 -6.176 13.074 1.00 96.19 152 ALA A O 1
ATOM 1108 N N . GLY A 1 153 ? -17.325 -3.999 12.673 1.00 94.69 153 GLY A N 1
ATOM 1109 C CA . GLY A 1 153 ? -17.229 -3.611 14.084 1.00 94.69 153 GLY A CA 1
ATOM 1110 C C . GLY A 1 153 ? -15.969 -4.102 14.806 1.00 94.69 153 GLY A C 1
ATOM 1111 O O . GLY A 1 153 ? -16.044 -4.505 15.965 1.00 94.69 153 GLY A O 1
ATOM 1112 N N . TYR A 1 154 ? -14.803 -4.075 14.153 1.00 91.50 154 TYR A N 1
ATOM 1113 C CA . TYR A 1 154 ? -13.536 -4.458 14.788 1.00 91.50 154 TYR A CA 1
ATOM 1114 C C . TYR A 1 154 ? -13.270 -3.688 16.091 1.00 91.50 154 TYR A C 1
ATOM 1116 O O . TYR A 1 154 ? -13.236 -2.456 16.110 1.00 91.50 154 TYR A O 1
ATOM 1124 N N . GLY A 1 155 ? -13.021 -4.431 17.173 1.00 83.81 155 GLY A N 1
ATOM 1125 C CA . GLY A 1 155 ? -12.699 -3.877 18.490 1.00 83.81 155 GLY A CA 1
ATOM 1126 C C . GLY A 1 155 ? -13.879 -3.254 19.249 1.00 83.81 155 GLY A C 1
ATOM 1127 O O . GLY A 1 155 ? -13.621 -2.513 20.198 1.00 83.81 155 GLY A O 1
ATOM 1128 N N . ALA A 1 156 ? -15.122 -3.508 18.819 1.00 75.06 156 ALA A N 1
ATOM 1129 C CA . ALA A 1 156 ? -16.345 -3.150 19.543 1.00 75.06 156 ALA A CA 1
ATOM 1130 C C . ALA A 1 156 ? -16.663 -4.117 20.698 1.00 75.06 156 ALA A C 1
ATOM 1132 O O . ALA A 1 156 ? -16.255 -5.300 20.622 1.00 75.06 156 ALA A O 1
#

Secondary structure (DSSP, 8-state):
---EEE-TTSS---TTS-BEEEEE---SS-EESTT--EEEEE-SS-EESSSSSEETT------SSEEEEEEE-SSEEEEEEEETTS-PPPEEEEEEEPPTT--S-----EEE-SS-TT---------------SS---HHHHHHHHHHHHHT-TT-

Nearest PDB structures (foldseek):
  6sxr-assembly1_A  TM=9.703E-01  e=7.402E-14  Aspergillus luchuensis IFO 4308
  2d44-assembly1_A  TM=9.747E-01  e=8.895E-14  Aspergillus luchuensis
  6sxs-assembly1_AAA  TM=9.697E-01  e=3.028E-13  Aspergillus luchuensis
  3wxm-assembly3_F  TM=6.039E-01  e=1.303E+00  Aeropyrum pernix K1

InterPro domains:
  IPR013320 Concanavalin A-like lectin/glucanase domain superfamily [SSF49899] (5-155)
  IPR015289 Alpha-L-arabinofuranosidase B, catalytic [PF09206] (5-154)
  IPR038964 Alpha-L-arabinofuranosidase B [PTHR39447] (6-154)

Mean predicted aligned error: 6.42 Å

Radius of gyration: 14.54 Å; Cα contacts (8 Å, |Δi|>4): 369; chains: 1; bounding box: 35×34×36 Å